Protein AF-A0AAU7BKB6-F1 (afdb_monomer)

Nearest PDB structures (foldseek):
  8odx-assembly1_A  TM=6.479E-01  e=1.362E+00  Homo sapiens
  2vl4-assembly1_A  TM=4.965E-01  e=1.289E+00  Bacteroides thetaiotaomicron VPI-5482
  2vqu-assembly2_B  TM=5.002E-01  e=1.289E+00  Bacteroides thetaiotaomicron
  2vqu-assembly1_A  TM=4.841E-01  e=2.789E+00  Bacteroides thetaiotaomicron
  2vqt-assembly1_A  TM=3.838E-01  e=2.789E+00  Bacteroides thetaiotaomicron

Structure (mmCIF, N/CA/C/O backbone):
data_AF-A0AAU7BKB6-F1
#
_entry.id   AF-A0AAU7BKB6-F1
#
loop_
_atom_site.group_PDB
_atom_site.id
_atom_site.type_symbol
_atom_site.label_atom_id
_atom_site.label_alt_id
_atom_site.label_comp_id
_atom_site.label_asym_id
_atom_site.label_entity_id
_atom_site.label_seq_id
_atom_site.pdbx_PDB_ins_code
_atom_site.Cartn_x
_atom_site.Cartn_y
_atom_site.Cartn_z
_atom_site.occupancy
_atom_site.B_iso_or_equiv
_atom_site.auth_seq_id
_atom_site.auth_comp_id
_atom_site.auth_asym_id
_atom_site.auth_atom_id
_atom_site.pdbx_PDB_model_num
ATOM 1 N N . MET A 1 1 ? -0.069 -11.311 -21.148 1.00 42.91 1 MET A N 1
ATOM 2 C CA . MET A 1 1 ? -0.598 -9.987 -20.763 1.00 42.91 1 MET A CA 1
ATOM 3 C C . MET A 1 1 ? -1.074 -10.130 -19.333 1.00 42.91 1 MET A C 1
ATOM 5 O O . MET A 1 1 ? -2.133 -10.698 -19.120 1.00 42.91 1 MET A O 1
ATOM 9 N N . GLY A 1 2 ? -0.198 -9.823 -18.374 1.00 49.84 2 GLY A N 1
ATOM 10 C CA . GLY A 1 2 ? -0.482 -10.027 -16.955 1.00 49.84 2 GLY A CA 1
ATOM 11 C C . GLY A 1 2 ? -1.508 -9.006 -16.496 1.00 49.84 2 GLY A C 1
ATOM 12 O O . GLY A 1 2 ? -1.258 -7.805 -16.593 1.00 49.84 2 GLY A O 1
ATOM 13 N N . ASP A 1 3 ? -2.663 -9.504 -16.077 1.00 66.00 3 ASP A N 1
ATOM 14 C CA . ASP A 1 3 ? -3.705 -8.704 -15.457 1.00 66.00 3 ASP A CA 1
ATOM 15 C C . ASP A 1 3 ? -3.159 -8.130 -14.136 1.00 66.00 3 ASP A C 1
ATOM 17 O O . ASP A 1 3 ? -2.262 -8.703 -13.520 1.00 66.00 3 ASP A O 1
ATOM 21 N N . GLN A 1 4 ? -3.614 -6.941 -13.776 1.00 71.31 4 GLN A N 1
ATOM 22 C CA . GLN A 1 4 ? -3.124 -6.091 -12.684 1.00 71.31 4 GLN A CA 1
ATOM 23 C C . GLN A 1 4 ? -2.618 -6.830 -11.418 1.00 71.31 4 GLN A C 1
ATOM 25 O O . GLN A 1 4 ? -3.254 -7.758 -10.925 1.00 71.31 4 GLN A O 1
ATOM 30 N N . ALA A 1 5 ? -1.519 -6.366 -10.810 1.00 75.31 5 ALA A N 1
ATOM 31 C CA . ALA A 1 5 ? -1.059 -6.894 -9.525 1.00 75.31 5 ALA A CA 1
ATOM 32 C C . ALA A 1 5 ? -1.867 -6.263 -8.378 1.00 75.31 5 ALA A C 1
ATOM 34 O O . ALA A 1 5 ? -1.784 -5.059 -8.130 1.00 75.31 5 ALA A O 1
ATOM 35 N N . THR A 1 6 ? -2.675 -7.068 -7.688 1.00 80.12 6 THR A N 1
ATOM 36 C CA . THR A 1 6 ? -3.497 -6.633 -6.550 1.00 80.12 6 THR A CA 1
ATOM 37 C C . THR A 1 6 ? -2.759 -6.836 -5.229 1.00 80.12 6 THR A C 1
ATOM 39 O O . THR A 1 6 ? -2.217 -7.909 -4.974 1.00 80.12 6 THR A O 1
ATOM 42 N N . PHE A 1 7 ? -2.788 -5.827 -4.358 1.00 80.94 7 PHE A N 1
ATOM 43 C CA . PHE A 1 7 ? -2.229 -5.910 -3.012 1.00 80.94 7 PHE A CA 1
ATOM 44 C C . PHE A 1 7 ? -3.341 -6.068 -1.987 1.00 80.94 7 PHE A C 1
ATOM 46 O O . PHE A 1 7 ? -4.242 -5.230 -1.869 1.00 80.94 7 PHE A O 1
ATOM 53 N N . THR A 1 8 ? -3.244 -7.141 -1.214 1.00 82.06 8 THR A N 1
ATOM 54 C CA . THR A 1 8 ? -4.166 -7.452 -0.128 1.00 82.06 8 THR A CA 1
ATOM 55 C C . THR A 1 8 ? -3.444 -7.421 1.207 1.00 82.06 8 THR A C 1
ATOM 57 O O . THR A 1 8 ? -2.341 -7.953 1.325 1.00 82.06 8 THR A O 1
ATOM 60 N N . LEU A 1 9 ? -4.090 -6.868 2.228 1.00 78.00 9 LEU A N 1
ATOM 61 C CA . LEU A 1 9 ? -3.651 -6.988 3.611 1.00 78.00 9 LEU A CA 1
ATOM 62 C C . LEU A 1 9 ? -4.525 -7.990 4.358 1.00 78.00 9 LEU A C 1
ATOM 64 O O . LEU A 1 9 ? -5.757 -7.947 4.296 1.00 78.00 9 LEU A O 1
ATOM 68 N N . ASN A 1 10 ? -3.858 -8.870 5.100 1.00 78.31 10 ASN A N 1
ATOM 69 C CA . ASN A 1 10 ? -4.493 -9.739 6.084 1.00 78.31 10 ASN A CA 1
ATOM 70 C C . ASN A 1 10 ? -4.971 -8.938 7.304 1.00 78.31 10 ASN A C 1
ATOM 72 O O . ASN A 1 10 ? -4.849 -7.719 7.354 1.00 78.31 10 ASN A O 1
ATOM 76 N N . ILE A 1 11 ? -5.552 -9.605 8.297 1.00 76.94 11 ILE A N 1
ATOM 77 C CA . ILE A 1 11 ? -5.862 -8.969 9.581 1.00 76.94 11 ILE A CA 1
ATOM 78 C C . ILE A 1 11 ? -4.567 -8.590 10.324 1.00 76.94 11 ILE A C 1
ATOM 80 O O . ILE A 1 11 ? -3.593 -9.342 10.295 1.00 76.94 11 ILE A O 1
ATOM 84 N N . TRP A 1 12 ? -4.555 -7.435 10.993 1.00 78.56 12 TRP A N 1
ATOM 85 C CA . TRP A 1 12 ? -3.451 -6.986 11.848 1.00 78.56 12 TRP A CA 1
ATOM 86 C C . TRP A 1 12 ? -3.962 -6.561 13.230 1.00 78.56 12 TRP A C 1
ATOM 88 O O . TRP A 1 12 ? -5.143 -6.222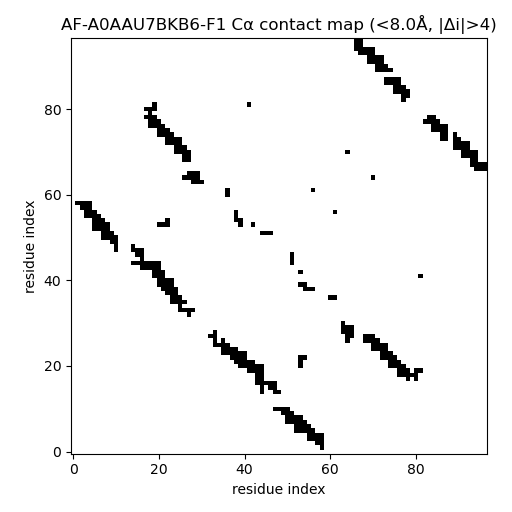 13.364 1.00 78.56 12 TRP A O 1
ATOM 98 N N . PRO A 1 13 ? -3.108 -6.586 14.272 1.00 69.44 13 PRO A N 1
ATOM 99 C CA . PRO A 1 13 ? -3.492 -6.132 15.603 1.00 69.44 13 PRO A CA 1
ATOM 100 C C . PRO A 1 13 ? -3.983 -4.685 15.576 1.00 69.44 13 PRO A C 1
ATOM 102 O O . PRO A 1 13 ? -3.390 -3.847 14.904 1.00 69.44 13 PRO A O 1
ATOM 105 N N . LEU A 1 14 ? -5.038 -4.398 16.343 1.00 74.44 14 LEU A N 1
ATOM 106 C CA . LEU A 1 14 ? -5.660 -3.072 16.439 1.00 74.44 14 LEU A CA 1
ATOM 107 C C . LEU A 1 14 ? -6.313 -2.574 15.142 1.00 74.44 14 LEU A C 1
ATOM 109 O O . LEU A 1 14 ? -6.598 -1.388 15.059 1.00 74.44 14 LEU A O 1
ATOM 113 N N . ARG A 1 15 ? -6.567 -3.425 14.140 1.00 80.50 15 ARG A N 1
ATOM 114 C CA . ARG A 1 15 ? -7.265 -3.014 12.914 1.00 80.50 15 ARG A CA 1
ATOM 115 C C . ARG A 1 15 ? -8.660 -2.470 13.223 1.00 80.50 15 ARG A C 1
ATOM 117 O O . ARG A 1 15 ? -9.487 -3.179 13.792 1.00 80.50 15 ARG A O 1
ATOM 124 N N . ASP A 1 16 ? -8.929 -1.252 12.770 1.00 81.56 16 ASP A N 1
ATOM 125 C CA . ASP A 1 16 ? -10.209 -0.571 12.972 1.00 81.56 16 ASP A CA 1
ATOM 126 C C . ASP A 1 16 ? -10.616 0.230 11.727 1.00 81.56 16 ASP A C 1
ATOM 128 O O . ASP A 1 16 ? -9.764 0.671 10.959 1.00 81.56 16 ASP A O 1
ATOM 132 N N . THR A 1 17 ? -11.919 0.428 11.518 1.00 85.44 17 THR A N 1
ATOM 133 C CA . THR A 1 17 ? -12.459 1.169 10.362 1.00 85.44 17 THR A CA 1
ATOM 134 C C . THR A 1 17 ? -12.179 2.673 10.400 1.00 85.44 17 THR A C 1
ATOM 136 O O . THR A 1 17 ? -12.329 3.352 9.389 1.00 85.44 17 THR A O 1
ATOM 139 N N . SER A 1 18 ? -11.759 3.207 11.549 1.00 84.12 18 SER A N 1
ATOM 140 C CA . SER A 1 18 ? -11.261 4.583 11.689 1.00 84.12 18 SER A CA 1
ATOM 141 C C . SER A 1 18 ? -9.850 4.788 11.122 1.00 84.12 18 SER A C 1
ATOM 143 O O . SER A 1 18 ? -9.366 5.919 11.060 1.00 84.12 18 SER A O 1
ATOM 145 N N . GLN A 1 19 ? -9.183 3.709 10.703 1.00 87.50 19 GLN A N 1
ATOM 146 C CA . GLN A 1 19 ? -7.811 3.743 10.214 1.00 87.50 19 GLN A CA 1
ATOM 147 C C . GLN A 1 19 ? -7.727 3.969 8.707 1.00 87.50 19 GLN A C 1
ATOM 149 O O . GLN A 1 19 ? -8.633 3.638 7.937 1.00 87.50 19 GLN A O 1
ATOM 154 N N . PHE A 1 20 ? -6.572 4.469 8.281 1.00 89.38 20 PHE A N 1
ATOM 155 C CA . PHE A 1 20 ? -6.217 4.622 6.874 1.00 89.38 20 PHE A CA 1
ATOM 156 C C . PHE A 1 20 ? -4.976 3.809 6.556 1.00 89.38 20 PHE A C 1
ATOM 158 O O . PHE A 1 20 ? -4.072 3.709 7.376 1.00 89.38 20 PHE A O 1
ATOM 165 N N . VAL A 1 21 ? -4.911 3.262 5.351 1.00 88.00 21 VAL A N 1
ATOM 166 C CA . VAL A 1 21 ? -3.766 2.508 4.849 1.00 88.00 21 VAL A CA 1
ATOM 167 C C . VAL A 1 21 ? -3.179 3.239 3.653 1.00 88.00 21 VAL A C 1
ATOM 169 O O . VAL A 1 21 ? -3.907 3.722 2.785 1.00 88.00 21 VAL A O 1
ATOM 172 N N . ARG A 1 22 ? -1.851 3.271 3.591 1.00 90.12 22 ARG A N 1
ATOM 173 C CA . ARG A 1 22 ? -1.082 3.690 2.420 1.00 90.12 22 ARG A CA 1
ATOM 174 C C . ARG A 1 22 ? -0.109 2.594 2.031 1.00 90.12 22 ARG A C 1
ATOM 176 O O . ARG A 1 22 ? 0.457 1.925 2.895 1.00 90.12 22 ARG A O 1
ATOM 183 N N . LEU A 1 23 ? 0.101 2.419 0.736 1.00 88.06 23 LEU A N 1
ATOM 184 C CA . LEU A 1 23 ? 1.007 1.409 0.210 1.00 88.06 23 LEU A CA 1
ATOM 185 C C . LEU A 1 23 ? 1.781 1.988 -0.956 1.00 88.06 23 LEU A C 1
ATOM 187 O O . LEU A 1 23 ? 1.201 2.389 -1.966 1.00 88.06 23 LEU A O 1
ATOM 191 N N . HIS A 1 24 ? 3.097 2.027 -0.803 1.00 89.12 24 HIS A N 1
ATOM 192 C CA . HIS A 1 24 ? 4.021 2.535 -1.801 1.00 89.12 24 HIS A CA 1
ATOM 193 C C . HIS A 1 24 ? 5.029 1.441 -2.153 1.00 89.12 24 HIS A C 1
ATOM 195 O O . HIS A 1 24 ? 5.447 0.669 -1.295 1.00 89.12 24 HIS A O 1
ATOM 201 N N . ILE A 1 25 ? 5.441 1.392 -3.411 1.00 86.50 25 ILE A N 1
ATOM 202 C CA . ILE A 1 25 ? 6.478 0.485 -3.895 1.00 86.50 25 ILE A CA 1
ATOM 203 C C . ILE A 1 25 ? 7.721 1.323 -4.144 1.00 86.50 25 ILE A C 1
ATOM 205 O O . ILE A 1 25 ? 7.660 2.324 -4.854 1.00 86.50 25 ILE A O 1
ATOM 209 N N . THR A 1 26 ? 8.842 0.930 -3.560 1.00 86.44 26 THR A N 1
ATOM 210 C CA . THR A 1 26 ? 10.147 1.540 -3.810 1.00 86.44 26 THR A CA 1
ATOM 211 C C . THR A 1 26 ? 11.111 0.498 -4.362 1.00 86.44 26 THR A C 1
ATOM 213 O O . THR A 1 26 ? 10.859 -0.702 -4.291 1.00 86.44 26 THR A O 1
ATOM 216 N N . GLY A 1 27 ? 12.205 0.945 -4.956 1.00 83.56 27 GLY A N 1
ATOM 217 C CA . GLY A 1 27 ? 13.203 0.071 -5.549 1.00 83.56 27 GLY A CA 1
ATOM 218 C C . GLY A 1 27 ? 14.054 0.814 -6.560 1.00 83.56 27 GLY A C 1
ATOM 219 O O . GLY A 1 27 ? 13.873 2.009 -6.796 1.00 83.56 27 GLY A O 1
ATOM 220 N N . LYS A 1 28 ? 14.978 0.089 -7.187 1.00 83.31 28 LYS A N 1
ATOM 221 C CA . LYS A 1 28 ? 15.854 0.662 -8.208 1.00 83.31 28 LYS A CA 1
ATOM 222 C C . LYS A 1 28 ? 15.046 1.029 -9.450 1.00 83.31 28 LYS A C 1
ATOM 224 O O . LYS A 1 28 ? 14.458 0.149 -10.078 1.00 83.31 28 LYS A O 1
ATOM 229 N N . ARG A 1 29 ? 15.023 2.311 -9.812 1.00 83.62 29 ARG A N 1
ATOM 230 C CA . ARG A 1 29 ? 14.329 2.798 -11.010 1.00 83.62 29 ARG A CA 1
ATOM 231 C C . ARG A 1 29 ? 15.259 2.896 -12.214 1.00 83.62 29 ARG A C 1
ATOM 233 O O . ARG A 1 29 ? 16.447 3.180 -12.077 1.00 83.62 29 ARG A O 1
ATOM 240 N N . ASN A 1 30 ? 14.697 2.700 -13.405 1.00 82.62 30 ASN A N 1
ATOM 241 C CA . ASN A 1 30 ? 15.413 2.810 -14.680 1.00 82.62 30 ASN A CA 1
ATOM 242 C C . ASN A 1 30 ? 15.782 4.258 -15.032 1.00 82.62 30 ASN A C 1
ATOM 244 O O . ASN A 1 30 ? 16.748 4.484 -15.754 1.00 82.62 30 ASN A O 1
ATOM 248 N N . ASP A 1 31 ? 15.023 5.230 -14.520 1.00 81.50 31 ASP A N 1
ATOM 249 C CA . ASP A 1 31 ? 15.250 6.668 -14.711 1.00 81.50 31 ASP A CA 1
ATOM 250 C C . ASP A 1 31 ? 16.308 7.253 -13.755 1.00 81.50 31 ASP A C 1
ATOM 252 O O . ASP A 1 31 ? 16.631 8.435 -13.848 1.00 81.50 31 ASP A O 1
ATOM 256 N N . GLY A 1 32 ? 16.859 6.436 -12.847 1.00 76.94 32 GLY A N 1
ATOM 257 C CA . GLY A 1 32 ? 17.807 6.874 -11.820 1.00 76.94 32 GLY A CA 1
ATOM 258 C C . GLY A 1 32 ? 17.176 7.688 -10.687 1.00 76.94 32 GLY A C 1
ATOM 259 O O . GLY A 1 32 ? 17.909 8.232 -9.867 1.00 76.94 32 GLY A O 1
ATOM 260 N N . GLY A 1 33 ? 15.845 7.796 -10.640 1.00 81.12 33 GLY A N 1
ATOM 261 C CA . GLY A 1 33 ? 15.137 8.421 -9.530 1.00 81.12 33 GLY A CA 1
ATOM 262 C C . GLY A 1 33 ? 14.922 7.470 -8.351 1.00 81.12 33 GLY A C 1
ATOM 263 O O . GLY A 1 33 ? 15.035 6.253 -8.479 1.00 81.12 33 GLY A O 1
ATOM 264 N N . ASP A 1 34 ? 14.494 8.044 -7.226 1.00 78.44 34 ASP A N 1
ATOM 265 C CA . ASP A 1 34 ? 14.132 7.313 -5.999 1.00 78.44 34 ASP A CA 1
ATOM 266 C C . ASP A 1 34 ? 12.643 7.480 -5.635 1.00 78.44 34 ASP A C 1
ATOM 268 O O . ASP A 1 34 ? 12.206 7.171 -4.526 1.00 78.44 34 ASP A O 1
ATOM 272 N N . ALA A 1 35 ? 11.838 8.013 -6.562 1.00 83.56 35 ALA A N 1
ATOM 273 C CA . ALA A 1 35 ? 10.425 8.279 -6.320 1.00 83.56 35 ALA A CA 1
ATOM 274 C C . ALA A 1 35 ? 9.624 6.964 -6.230 1.00 83.56 35 ALA A C 1
ATOM 276 O O . ALA A 1 35 ? 9.598 6.196 -7.202 1.00 83.56 35 ALA A O 1
ATOM 277 N N . PRO A 1 36 ? 8.926 6.693 -5.115 1.00 85.31 36 PRO A N 1
ATOM 278 C CA . PRO A 1 36 ? 8.150 5.473 -4.987 1.00 85.31 36 PRO A CA 1
ATOM 279 C C . PRO A 1 36 ? 6.899 5.511 -5.876 1.00 85.31 36 PRO A C 1
ATOM 281 O O . PRO A 1 36 ? 6.302 6.562 -6.111 1.00 85.31 36 PRO A O 1
ATOM 284 N N . VAL A 1 37 ? 6.469 4.342 -6.344 1.00 86.50 37 VAL A N 1
ATOM 285 C CA . VAL A 1 37 ? 5.179 4.164 -7.016 1.00 86.50 37 VAL A CA 1
ATOM 286 C C . VAL A 1 37 ? 4.095 4.051 -5.950 1.00 86.50 37 VAL A C 1
ATOM 288 O O . VAL A 1 37 ? 4.057 3.092 -5.180 1.00 86.50 37 VAL A O 1
ATOM 291 N N . VAL A 1 38 ? 3.212 5.043 -5.894 1.00 88.12 38 VAL A N 1
ATOM 292 C CA . VAL A 1 38 ? 2.080 5.063 -4.962 1.00 88.12 38 VAL A CA 1
ATOM 293 C C . VAL A 1 38 ? 0.993 4.124 -5.483 1.00 88.12 38 VAL A C 1
ATOM 295 O O . VAL A 1 38 ? 0.427 4.357 -6.548 1.00 88.12 38 VAL A O 1
ATOM 298 N N . VAL A 1 39 ? 0.697 3.060 -4.735 1.00 86.75 39 VAL A N 1
ATOM 299 C CA . VAL A 1 39 ? -0.443 2.169 -5.014 1.00 86.75 39 VAL A CA 1
ATOM 300 C C . VAL A 1 39 ? -1.707 2.736 -4.382 1.00 86.75 39 VAL A C 1
ATOM 302 O O . VAL A 1 39 ? -2.764 2.752 -5.004 1.00 86.75 39 VAL A O 1
ATOM 305 N N . THR A 1 40 ? -1.591 3.224 -3.147 1.00 86.56 40 THR A N 1
ATOM 306 C CA . THR A 1 40 ? -2.610 4.051 -2.504 1.00 86.56 40 THR A CA 1
ATOM 307 C C . THR A 1 40 ? -1.978 4.971 -1.470 1.00 86.56 40 THR A C 1
ATOM 309 O O . THR A 1 40 ? -1.010 4.593 -0.807 1.00 86.56 40 THR A O 1
ATOM 312 N N . ASP A 1 41 ? -2.546 6.163 -1.333 1.00 85.88 41 ASP A N 1
ATOM 313 C CA . ASP A 1 41 ? -2.076 7.204 -0.419 1.00 85.88 41 ASP A CA 1
ATOM 314 C C . ASP A 1 41 ? -2.879 7.240 0.895 1.00 85.88 41 ASP A C 1
ATOM 316 O O . ASP A 1 41 ? -2.331 7.528 1.954 1.00 85.88 41 ASP A O 1
ATOM 320 N N . ALA A 1 42 ? -4.177 6.911 0.858 1.00 85.44 42 ALA A N 1
ATOM 321 C CA . ALA A 1 42 ? -5.047 6.970 2.034 1.00 85.44 42 ALA A CA 1
ATOM 322 C C . ALA A 1 42 ? -6.355 6.178 1.850 1.00 85.44 42 ALA A C 1
ATOM 324 O O . ALA A 1 42 ? -7.450 6.748 1.907 1.00 85.44 42 ALA A O 1
ATOM 325 N N . THR A 1 43 ? -6.263 4.864 1.636 1.00 87.38 43 THR A N 1
ATOM 326 C CA . THR A 1 43 ? -7.454 4.005 1.561 1.00 87.38 43 THR A CA 1
ATOM 327 C C . THR A 1 43 ? -8.027 3.794 2.970 1.00 87.38 43 THR A C 1
ATOM 329 O O . THR A 1 43 ? -7.296 3.324 3.845 1.00 87.38 43 THR A O 1
ATOM 332 N N . PRO A 1 44 ? -9.312 4.102 3.225 1.00 86.88 44 PRO A N 1
ATOM 333 C CA . PRO A 1 44 ? -9.943 3.819 4.512 1.00 86.88 44 PRO A CA 1
ATOM 334 C C . PRO A 1 44 ? -10.106 2.311 4.718 1.00 86.88 44 PRO A C 1
ATOM 336 O O . PRO A 1 44 ? -10.452 1.582 3.785 1.00 86.88 44 PRO A O 1
ATOM 339 N N . VAL A 1 45 ? -9.892 1.839 5.946 1.00 85.25 45 VAL A N 1
ATOM 340 C CA . VAL A 1 45 ? -10.115 0.432 6.295 1.00 85.25 45 VAL A CA 1
ATOM 341 C C . VAL A 1 45 ? -11.613 0.134 6.258 1.00 85.25 45 VAL A C 1
ATOM 343 O O . VAL A 1 45 ? -12.388 0.670 7.042 1.00 85.25 45 VAL A O 1
ATOM 346 N N . THR A 1 46 ? -12.040 -0.740 5.346 1.00 81.31 46 THR A N 1
ATOM 347 C CA . THR A 1 46 ? -13.472 -1.017 5.116 1.00 81.31 46 THR A CA 1
ATOM 348 C C . THR A 1 46 ? -14.075 -2.008 6.107 1.00 81.31 46 THR A C 1
ATOM 350 O O . THR A 1 46 ? -15.290 -2.056 6.273 1.00 81.31 46 THR A O 1
ATOM 353 N N . SER A 1 47 ? -13.241 -2.817 6.759 1.00 81.19 47 SER A N 1
ATOM 354 C CA . SER A 1 47 ? -13.668 -3.836 7.719 1.00 81.19 47 SER A CA 1
ATOM 355 C C . SER A 1 47 ? -12.585 -4.061 8.767 1.00 81.19 47 SER A C 1
ATOM 357 O O . SER A 1 47 ? -11.401 -4.020 8.432 1.00 81.19 47 SER A O 1
ATOM 359 N N . ALA A 1 48 ? -12.975 -4.351 10.009 1.00 78.38 48 ALA A N 1
ATOM 360 C CA . ALA A 1 48 ? -12.055 -4.766 11.072 1.00 78.38 48 ALA A CA 1
ATOM 361 C C . ALA A 1 48 ? -11.608 -6.238 10.936 1.00 78.38 48 ALA A C 1
ATOM 363 O O . ALA A 1 48 ? -10.633 -6.661 11.553 1.00 78.38 48 ALA A O 1
ATOM 364 N N . THR A 1 49 ? -12.296 -7.026 10.104 1.00 77.06 49 THR A N 1
ATOM 365 C CA . THR A 1 49 ? -12.039 -8.458 9.901 1.00 77.06 49 THR A CA 1
ATOM 366 C C . THR A 1 49 ? -11.917 -8.813 8.416 1.00 77.06 49 THR A C 1
ATOM 368 O O . THR A 1 49 ? -12.372 -8.077 7.537 1.00 77.06 49 THR A O 1
ATOM 371 N N . GLY A 1 50 ? -11.287 -9.956 8.129 1.00 78.44 50 GLY A N 1
ATOM 372 C CA . GLY A 1 50 ? -11.113 -10.473 6.768 1.00 78.44 50 GLY A CA 1
ATOM 373 C C . GLY A 1 50 ? -9.928 -9.872 6.006 1.00 78.44 50 GLY A C 1
ATOM 374 O O . GLY A 1 50 ? -9.176 -9.043 6.521 1.00 78.44 50 GLY A O 1
ATOM 375 N N . ILE A 1 51 ? -9.750 -10.314 4.763 1.00 79.94 51 ILE A N 1
ATOM 376 C CA . ILE A 1 51 ? -8.710 -9.813 3.858 1.00 79.94 51 ILE A CA 1
ATOM 377 C C . ILE A 1 51 ? -9.237 -8.555 3.172 1.00 79.94 51 ILE A C 1
ATOM 379 O O . ILE A 1 51 ? -10.353 -8.557 2.657 1.00 79.94 51 ILE A O 1
ATOM 383 N N . MET A 1 52 ? -8.450 -7.481 3.173 1.00 80.88 52 MET A N 1
ATOM 384 C CA . MET A 1 52 ? -8.806 -6.236 2.497 1.00 80.88 52 MET A CA 1
ATOM 385 C C . MET A 1 52 ? -7.880 -5.980 1.318 1.00 80.88 52 MET A C 1
ATOM 387 O O . MET A 1 52 ? -6.659 -5.967 1.467 1.00 80.88 52 MET A O 1
ATOM 391 N N . THR A 1 53 ? -8.469 -5.702 0.159 1.00 83.56 53 THR A N 1
ATOM 392 C CA . THR A 1 53 ? -7.745 -5.144 -0.982 1.00 83.56 53 THR A CA 1
ATOM 393 C C . THR A 1 53 ? -7.410 -3.686 -0.699 1.00 83.56 53 THR A C 1
ATOM 395 O O . THR A 1 53 ? -8.299 -2.868 -0.474 1.00 83.56 53 THR A O 1
ATOM 398 N N . VAL A 1 54 ? -6.119 -3.368 -0.693 1.00 79.31 54 VAL A N 1
ATOM 399 C CA . VAL A 1 54 ? -5.609 -2.018 -0.416 1.00 79.31 54 VAL A CA 1
ATOM 400 C C . VAL A 1 54 ? -5.538 -1.185 -1.687 1.00 79.31 54 VAL A C 1
ATOM 402 O O . VAL A 1 54 ? -5.815 0.014 -1.669 1.00 79.31 54 VAL A O 1
ATOM 405 N N . GLY A 1 55 ? -5.178 -1.840 -2.786 1.00 82.50 55 GLY A N 1
ATOM 406 C CA . GLY A 1 55 ? -5.052 -1.233 -4.096 1.00 82.50 55 GLY A CA 1
ATOM 407 C C . GLY A 1 55 ? -4.428 -2.205 -5.084 1.00 82.50 55 GLY A C 1
ATOM 408 O O . GLY A 1 55 ? -4.214 -3.385 -4.792 1.00 82.50 55 GLY A O 1
ATOM 409 N N . SER A 1 56 ? -4.144 -1.702 -6.273 1.00 83.19 56 SER A N 1
ATOM 410 C CA . SER A 1 56 ? -3.703 -2.524 -7.387 1.00 83.19 56 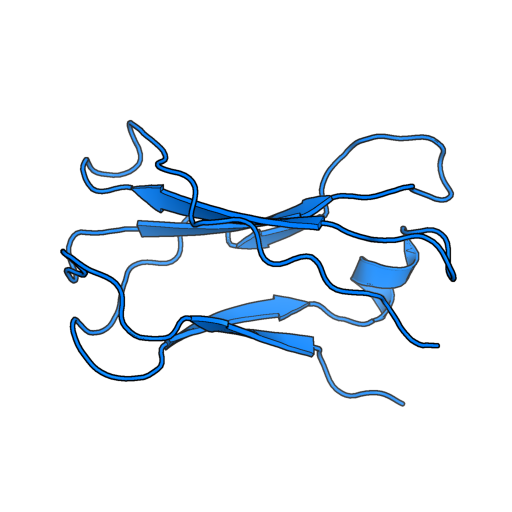SER A CA 1
ATOM 411 C C . SER A 1 56 ? -2.810 -1.711 -8.314 1.00 83.19 56 SER A C 1
ATOM 413 O O . SER A 1 56 ? -3.103 -0.554 -8.608 1.00 83.19 56 SER A O 1
ATOM 415 N N . VAL A 1 57 ? -1.722 -2.312 -8.787 1.00 83.19 57 VAL A N 1
ATOM 416 C CA . VAL A 1 57 ? -0.750 -1.671 -9.676 1.00 83.19 57 VAL A CA 1
ATOM 417 C C . VAL A 1 57 ? -0.752 -2.358 -11.033 1.00 83.19 57 VAL A C 1
ATOM 419 O O . VAL A 1 57 ? -0.850 -3.582 -11.138 1.00 83.19 57 VAL A O 1
ATOM 422 N N . THR A 1 58 ? -0.664 -1.573 -12.100 1.00 82.56 58 THR A N 1
ATOM 423 C CA . THR A 1 58 ? -0.535 -2.124 -13.449 1.00 82.56 58 THR A CA 1
ATOM 424 C C . THR A 1 58 ? 0.927 -2.480 -13.737 1.00 82.56 58 THR A C 1
ATOM 426 O O . THR A 1 58 ? 1.834 -1.826 -13.213 1.00 82.56 58 THR A O 1
ATOM 429 N N . PRO A 1 59 ? 1.196 -3.458 -14.619 1.00 78.25 59 PRO A N 1
ATOM 430 C CA . PRO A 1 59 ? 2.562 -3.763 -15.048 1.00 78.25 59 PRO A CA 1
ATOM 431 C C . PRO A 1 59 ? 3.300 -2.544 -15.620 1.00 78.25 59 PRO A C 1
ATOM 433 O O . PRO A 1 59 ? 4.500 -2.400 -15.420 1.00 78.25 59 PRO A O 1
ATOM 436 N N . ALA A 1 60 ? 2.579 -1.624 -16.272 1.00 79.00 60 ALA A N 1
ATOM 437 C CA . ALA A 1 60 ? 3.146 -0.379 -16.789 1.00 79.00 60 ALA A CA 1
ATOM 438 C C . ALA A 1 60 ? 3.703 0.523 -15.675 1.00 79.00 60 ALA A C 1
ATOM 440 O O . ALA A 1 60 ? 4.770 1.107 -15.840 1.00 79.00 60 ALA A O 1
ATOM 441 N N . ALA A 1 61 ? 3.022 0.599 -14.527 1.00 77.88 61 ALA A N 1
ATOM 442 C CA . ALA A 1 61 ? 3.499 1.359 -13.375 1.00 77.88 61 ALA A CA 1
ATOM 443 C C . ALA A 1 61 ? 4.700 0.687 -12.686 1.00 77.88 61 ALA A C 1
ATOM 445 O O . ALA A 1 61 ? 5.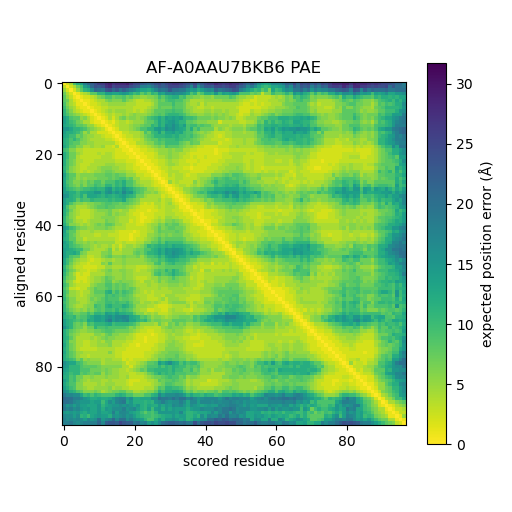544 1.386 -12.137 1.00 77.88 61 ALA A O 1
ATOM 446 N N . LEU A 1 62 ? 4.824 -0.644 -12.763 1.00 78.94 62 LEU A N 1
ATOM 447 C CA . LEU A 1 62 ? 6.018 -1.371 -12.308 1.00 78.94 62 LEU A CA 1
ATOM 448 C C . LEU A 1 62 ? 7.183 -1.305 -13.306 1.00 78.94 62 LEU A C 1
ATOM 450 O O . LEU A 1 62 ? 8.331 -1.457 -12.903 1.00 78.94 62 LEU A O 1
ATOM 454 N N . GLY A 1 63 ? 6.913 -1.024 -14.584 1.00 79.31 63 GLY A N 1
ATOM 455 C CA . GLY A 1 63 ? 7.927 -0.907 -15.639 1.00 79.31 63 GLY A CA 1
ATOM 456 C C . GLY A 1 63 ? 8.935 0.232 -15.439 1.00 79.31 63 GLY A C 1
ATOM 457 O O . GLY A 1 63 ? 9.952 0.286 -16.129 1.00 79.31 63 GLY A O 1
ATOM 458 N N . VAL A 1 64 ? 8.691 1.131 -14.480 1.00 82.94 64 VAL A N 1
ATOM 459 C CA . VAL A 1 64 ? 9.666 2.151 -14.063 1.00 82.94 64 VAL A CA 1
ATOM 460 C C . VAL A 1 64 ? 10.839 1.555 -13.280 1.00 82.94 64 VAL A C 1
ATOM 462 O O . VAL A 1 64 ? 11.906 2.166 -13.238 1.00 82.94 64 VAL A O 1
ATOM 465 N N . PHE A 1 65 ? 10.664 0.377 -12.674 1.00 84.00 65 PHE A N 1
ATOM 466 C CA . PHE A 1 65 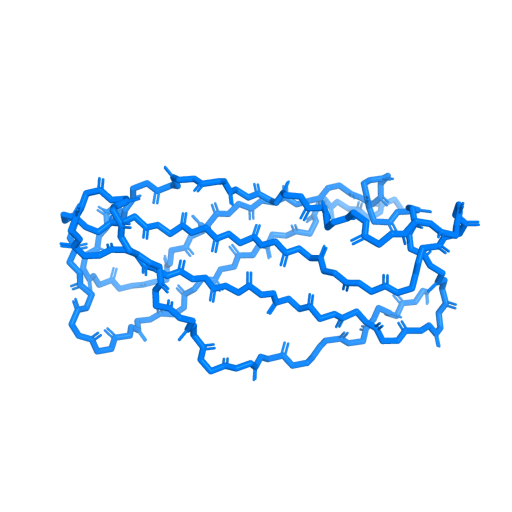? 11.698 -0.307 -11.906 1.00 84.00 65 PHE A CA 1
ATOM 467 C C . PHE A 1 65 ? 12.581 -1.186 -12.793 1.00 84.00 65 PHE A C 1
ATOM 469 O O . PHE A 1 65 ? 12.159 -1.709 -13.827 1.00 84.00 65 PHE A O 1
ATOM 476 N N . THR A 1 66 ? 13.837 -1.348 -12.389 1.00 79.50 66 THR A N 1
ATOM 477 C CA . THR A 1 66 ? 14.782 -2.225 -13.074 1.00 79.50 66 THR A CA 1
ATOM 478 C C . THR A 1 66 ? 14.438 -3.682 -12.793 1.00 79.50 66 THR A C 1
ATOM 480 O O . THR A 1 66 ? 14.363 -4.112 -11.643 1.00 79.50 66 THR A O 1
ATOM 483 N N . VAL A 1 67 ? 14.252 -4.458 -13.860 1.00 73.50 67 VAL A N 1
ATOM 484 C CA . VAL A 1 67 ? 13.997 -5.901 -13.776 1.00 73.50 67 VAL A CA 1
ATOM 485 C C . VAL A 1 67 ? 15.207 -6.603 -13.143 1.00 73.50 67 VAL A C 1
ATOM 487 O O . VAL A 1 67 ? 16.344 -6.161 -13.313 1.00 73.50 67 VAL A O 1
ATOM 490 N N . SER A 1 68 ? 14.966 -7.681 -12.392 1.00 71.19 68 SER A N 1
ATOM 491 C CA . SER A 1 68 ? 15.988 -8.436 -11.639 1.00 71.19 68 SER A CA 1
ATOM 492 C C . SER A 1 68 ? 16.617 -7.692 -10.453 1.00 71.19 68 SER A C 1
ATOM 494 O O . SER A 1 68 ? 17.580 -8.183 -9.865 1.00 71.19 68 SER A O 1
ATOM 496 N N . TYR A 1 69 ? 16.064 -6.541 -10.066 1.00 75.88 69 TYR A N 1
ATOM 497 C CA . TYR A 1 69 ? 16.339 -5.910 -8.779 1.00 75.88 69 TYR A CA 1
ATOM 498 C C . TYR A 1 69 ? 15.185 -6.150 -7.809 1.00 75.88 69 TYR A C 1
ATOM 500 O O . TYR A 1 69 ? 14.025 -6.280 -8.202 1.00 75.88 69 TYR A O 1
ATOM 508 N N . GLN A 1 70 ? 15.519 -6.220 -6.522 1.00 74.75 70 GLN A N 1
ATOM 509 C CA . GLN A 1 70 ? 14.516 -6.284 -5.471 1.00 74.75 70 GLN A CA 1
ATOM 510 C C . GLN A 1 70 ? 13.761 -4.952 -5.404 1.00 74.75 70 GLN A C 1
ATOM 512 O O . GLN A 1 70 ? 14.358 -3.878 -5.515 1.00 74.75 70 GLN A O 1
ATOM 517 N N . ILE A 1 71 ? 12.447 -5.049 -5.233 1.00 82.31 71 ILE A N 1
ATOM 518 C CA . ILE A 1 71 ? 11.581 -3.926 -4.894 1.00 82.31 71 ILE A CA 1
ATOM 519 C C . ILE A 1 71 ? 11.103 -4.121 -3.458 1.00 82.31 71 ILE A C 1
ATOM 521 O O . ILE A 1 71 ? 10.908 -5.247 -2.998 1.00 82.31 71 ILE A O 1
ATOM 525 N N . ASP A 1 72 ? 10.904 -3.024 -2.747 1.00 82.81 72 ASP A N 1
ATOM 526 C CA . ASP A 1 72 ? 10.376 -3.031 -1.393 1.00 82.81 72 ASP A CA 1
ATOM 527 C C . ASP A 1 72 ? 8.961 -2.464 -1.402 1.00 82.81 72 ASP A C 1
ATOM 529 O O . ASP A 1 72 ? 8.699 -1.368 -1.905 1.00 82.81 72 ASP A O 1
ATOM 533 N N . ILE A 1 73 ? 8.028 -3.225 -0.838 1.00 82.69 73 ILE A N 1
ATOM 534 C CA . ILE A 1 73 ? 6.650 -2.783 -0.661 1.00 82.69 73 ILE A CA 1
ATOM 535 C C . ILE A 1 73 ? 6.531 -2.217 0.747 1.00 82.69 73 ILE A C 1
ATOM 537 O O . ILE A 1 73 ? 6.571 -2.940 1.742 1.00 82.69 73 ILE A O 1
ATOM 541 N N . LEU A 1 74 ? 6.374 -0.902 0.817 1.00 85.19 74 LEU A N 1
ATOM 542 C CA . LEU A 1 74 ? 6.241 -0.156 2.052 1.00 85.19 74 LEU A CA 1
ATOM 543 C C . LEU A 1 74 ? 4.762 0.102 2.312 1.00 85.19 74 LEU A C 1
ATOM 545 O O . LEU A 1 74 ? 4.131 0.946 1.671 1.00 85.19 74 LEU A O 1
ATOM 549 N N . CYS A 1 75 ? 4.205 -0.639 3.262 1.00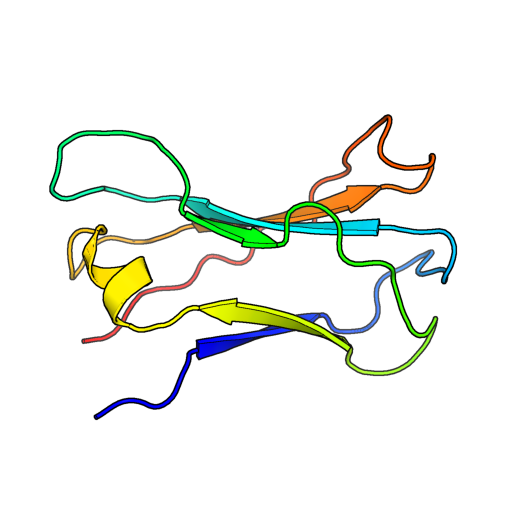 84.75 75 CYS A N 1
ATOM 550 C CA . CYS A 1 75 ? 2.843 -0.4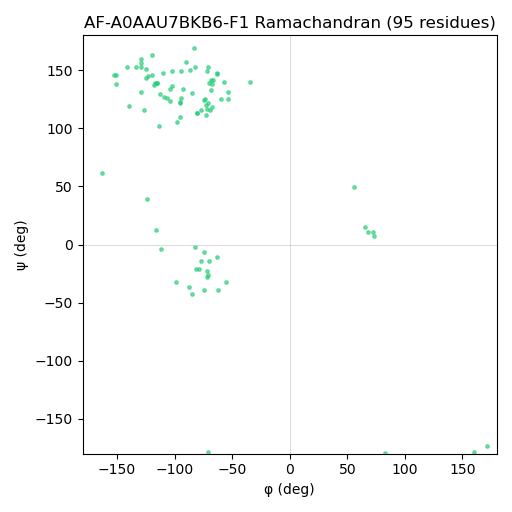38 3.723 1.00 84.75 75 CYS A CA 1
ATOM 551 C C . CYS A 1 75 ? 2.856 0.297 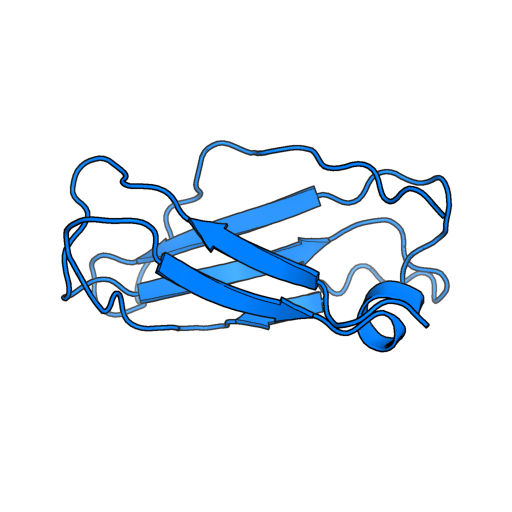5.061 1.00 84.75 75 CYS A C 1
ATOM 553 O O . CYS A 1 75 ? 3.627 -0.046 5.957 1.00 84.75 75 CYS A O 1
ATOM 555 N N . TYR A 1 76 ? 1.970 1.274 5.214 1.00 87.12 76 TYR A N 1
ATOM 556 C CA . TYR A 1 76 ? 1.783 2.000 6.462 1.00 87.12 76 TYR A CA 1
ATOM 557 C C . TYR A 1 76 ? 0.298 2.111 6.779 1.00 87.12 76 TYR A C 1
ATOM 559 O O . TYR A 1 76 ? -0.539 2.143 5.877 1.00 87.12 76 TYR A O 1
ATOM 567 N N . PHE A 1 77 ? -0.023 2.220 8.060 1.00 86.31 77 PHE A N 1
ATOM 568 C CA . PHE A 1 77 ? -1.362 2.551 8.519 1.00 86.31 77 PHE A CA 1
ATOM 569 C C . PHE A 1 77 ? -1.335 3.764 9.440 1.00 86.31 77 PHE A C 1
ATOM 571 O O . PHE A 1 77 ? -0.350 4.026 10.122 1.00 86.31 77 PHE A O 1
ATOM 578 N N . SER A 1 78 ? -2.424 4.512 9.446 1.00 86.88 78 SER A N 1
ATOM 579 C CA . SER A 1 78 ? -2.647 5.649 10.323 1.00 86.88 78 SER A CA 1
ATOM 580 C C . SER A 1 78 ? -3.851 5.370 11.207 1.00 86.88 78 SER A C 1
ATOM 582 O O . SER A 1 78 ? -4.870 4.867 10.731 1.00 86.88 78 SER A O 1
ATOM 584 N N . VAL A 1 79 ? -3.726 5.715 12.488 1.00 85.56 79 VAL A N 1
ATOM 585 C CA . VAL A 1 79 ? -4.778 5.572 13.509 1.00 85.56 79 VAL A CA 1
ATOM 586 C C . VAL A 1 79 ? -5.316 6.919 13.997 1.00 85.56 79 VAL A C 1
ATOM 588 O O . VAL A 1 79 ? -6.245 6.972 14.793 1.00 85.56 79 VAL A O 1
ATOM 591 N N . ASP A 1 80 ? -4.731 8.013 13.520 1.00 84.56 80 ASP A N 1
ATOM 592 C CA . ASP A 1 80 ? -4.942 9.384 13.977 1.00 84.56 80 ASP A CA 1
ATOM 593 C C . ASP A 1 80 ? -5.367 10.295 12.817 1.00 84.56 80 ASP A C 1
ATOM 595 O O . ASP A 1 80 ? -4.948 11.444 12.710 1.00 84.56 80 ASP A O 1
ATOM 599 N N . ASN A 1 81 ? -6.215 9.772 11.927 1.00 83.38 81 ASN A N 1
ATOM 600 C CA . ASN A 1 81 ? -6.743 10.501 10.773 1.00 83.38 81 ASN A CA 1
ATOM 601 C C . ASN A 1 81 ? -5.646 11.078 9.848 1.00 83.38 81 ASN A C 1
ATOM 603 O O . ASN A 1 81 ? -5.706 12.236 9.437 1.00 83.38 81 ASN A O 1
ATOM 607 N N . LYS A 1 82 ? -4.668 10.240 9.474 1.00 86.31 82 LYS A N 1
ATOM 608 C CA . LYS A 1 82 ? -3.564 10.534 8.534 1.00 86.31 82 LYS A CA 1
ATOM 609 C C . LYS A 1 82 ? -2.487 11.478 9.086 1.00 86.31 82 LYS A C 1
ATOM 611 O O . LYS A 1 82 ? -1.639 11.925 8.313 1.00 86.31 82 LYS A O 1
ATOM 616 N N . LEU A 1 83 ? -2.500 11.776 10.389 1.00 83.75 83 LEU A N 1
ATOM 617 C CA . LEU A 1 83 ? -1.494 12.633 11.027 1.00 83.75 83 LEU A CA 1
ATOM 618 C C . LEU A 1 83 ? -0.151 11.907 11.199 1.00 83.75 83 LEU A C 1
ATOM 620 O O . LEU A 1 83 ? 0.900 12.499 10.955 1.00 83.75 83 LEU A O 1
ATOM 624 N N . SER A 1 84 ? -0.175 10.623 11.552 1.00 85.50 84 SER A N 1
ATOM 625 C CA . SER A 1 84 ? 1.000 9.761 11.650 1.00 85.50 84 SER A CA 1
ATOM 626 C C . SER A 1 84 ? 0.807 8.453 10.892 1.00 85.50 84 SER A C 1
ATOM 628 O O . SER A 1 84 ? -0.307 7.969 10.683 1.00 85.50 84 SER A O 1
ATOM 630 N N . TRP A 1 85 ? 1.928 7.886 10.449 1.00 87.19 85 TRP A N 1
ATOM 631 C CA . TRP A 1 85 ? 1.965 6.674 9.642 1.00 87.19 85 TRP A CA 1
ATOM 632 C C . TRP A 1 85 ? 2.887 5.653 10.296 1.00 87.19 85 TRP A C 1
ATOM 634 O O . TRP A 1 85 ? 4.093 5.867 10.412 1.00 87.19 85 TRP A O 1
ATOM 644 N N . ILE A 1 86 ? 2.304 4.537 10.711 1.00 84.56 86 ILE A N 1
ATOM 645 C CA . ILE A 1 86 ? 2.982 3.423 11.361 1.00 84.56 86 ILE A CA 1
ATOM 646 C C . ILE A 1 86 ? 3.320 2.389 10.280 1.00 84.56 86 ILE A C 1
ATOM 648 O O . ILE A 1 86 ? 2.412 1.941 9.574 1.00 84.56 86 ILE A O 1
ATOM 652 N N . PRO A 1 87 ? 4.598 2.013 10.101 1.00 83.69 87 PRO A N 1
ATOM 653 C CA . PRO A 1 87 ? 4.980 1.013 9.112 1.00 83.69 87 PRO A CA 1
ATOM 654 C C . PRO A 1 87 ? 4.498 -0.381 9.526 1.00 83.69 87 PRO A C 1
ATOM 656 O O . PRO A 1 87 ? 4.620 -0.779 10.686 1.00 83.69 87 PRO A O 1
ATOM 659 N N . PHE A 1 88 ? 3.994 -1.150 8.563 1.00 77.31 88 PHE A N 1
ATOM 660 C CA . PHE A 1 88 ? 3.848 -2.594 8.723 1.00 77.31 88 PHE A CA 1
ATOM 661 C C . PHE A 1 88 ? 5.227 -3.269 8.708 1.00 77.31 88 PHE A C 1
ATOM 663 O O . PHE A 1 88 ? 6.155 -2.747 8.081 1.00 77.31 88 PHE A O 1
ATOM 670 N N . PRO A 1 89 ? 5.387 -4.437 9.360 1.00 67.25 89 PRO A N 1
ATOM 671 C CA . PRO A 1 89 ? 6.600 -5.232 9.210 1.00 67.25 89 PRO A CA 1
ATOM 672 C C . PRO A 1 89 ? 6.864 -5.496 7.719 1.00 67.25 89 PRO A C 1
ATOM 674 O O . PRO A 1 89 ? 5.978 -5.958 6.999 1.00 67.25 89 PRO A O 1
ATOM 677 N N . HIS A 1 90 ? 8.069 -5.141 7.262 1.00 56.22 90 HIS A N 1
ATOM 678 C CA . HIS A 1 90 ? 8.490 -5.226 5.862 1.00 56.22 90 HIS A CA 1
ATOM 679 C C . HIS A 1 90 ? 8.270 -6.632 5.290 1.00 56.22 90 HIS A C 1
ATOM 681 O O . HIS A 1 90 ? 8.721 -7.620 5.870 1.00 56.22 90 HIS A O 1
ATOM 687 N N . VAL A 1 91 ? 7.654 -6.705 4.109 1.00 56.12 91 VAL A N 1
ATOM 688 C CA . VAL A 1 91 ? 7.569 -7.930 3.308 1.00 56.12 91 VAL A CA 1
ATOM 689 C C . VAL A 1 91 ? 8.389 -7.703 2.033 1.00 56.12 91 VAL A C 1
ATOM 691 O O . VAL A 1 91 ? 7.919 -6.993 1.142 1.00 56.12 91 VAL A O 1
ATOM 694 N N . PRO A 1 92 ? 9.623 -8.234 1.934 1.00 52.50 92 PRO A N 1
ATOM 695 C CA . PRO A 1 92 ? 10.411 -8.132 0.711 1.00 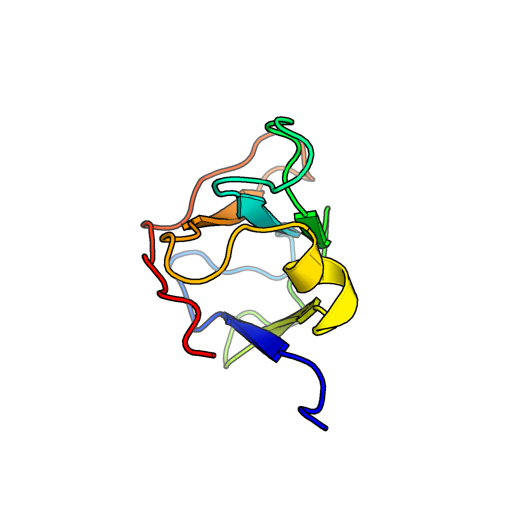52.50 92 PRO A CA 1
ATOM 696 C C . PRO A 1 92 ? 9.764 -8.980 -0.390 1.00 52.50 92 PRO A C 1
ATOM 698 O O . PRO A 1 92 ? 9.405 -10.135 -0.154 1.00 52.50 92 PRO A O 1
ATOM 701 N N . VAL A 1 93 ? 9.609 -8.419 -1.593 1.00 51.78 93 VAL A N 1
ATOM 702 C CA . VAL A 1 93 ? 9.024 -9.125 -2.744 1.00 51.78 93 VAL A CA 1
ATOM 703 C C . VAL A 1 93 ? 9.948 -8.988 -3.949 1.00 51.78 93 VAL A C 1
ATOM 705 O O . VAL A 1 93 ? 10.411 -7.903 -4.288 1.00 51.78 93 VAL A O 1
ATOM 708 N N . THR A 1 94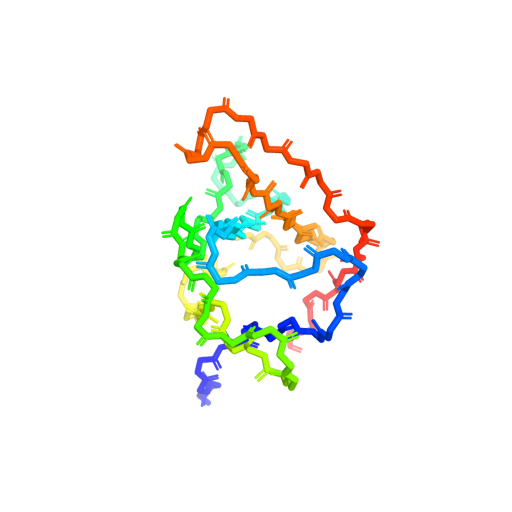 ? 10.232 -10.105 -4.615 1.00 48.84 94 THR A N 1
ATOM 709 C CA . THR A 1 94 ? 11.035 -10.118 -5.842 1.00 48.84 94 THR A CA 1
ATOM 710 C C . THR A 1 94 ? 10.113 -10.070 -7.054 1.00 48.84 94 THR A C 1
ATOM 712 O O . THR A 1 94 ? 9.224 -10.910 -7.190 1.00 48.84 94 THR A O 1
ATOM 715 N N . LEU A 1 95 ? 10.329 -9.101 -7.948 1.00 46.16 95 LEU A N 1
ATOM 716 C CA . LEU A 1 95 ? 9.642 -9.062 -9.236 1.00 46.16 95 LEU A CA 1
ATOM 717 C C . LEU A 1 95 ? 10.226 -10.156 -10.141 1.00 46.16 95 LEU A C 1
ATOM 719 O O . LEU A 1 95 ? 11.385 -10.070 -10.545 1.00 46.16 95 LEU A O 1
ATOM 723 N N . VAL A 1 96 ? 9.430 -11.180 -10.442 1.00 45.69 96 VAL A N 1
ATOM 724 C CA . VAL A 1 96 ? 9.786 -12.231 -11.407 1.00 45.69 96 VAL A CA 1
ATOM 725 C C . VAL A 1 96 ? 9.196 -11.853 -12.765 1.00 45.69 96 VAL A C 1
ATOM 727 O O . VAL A 1 96 ? 7.993 -11.604 -12.858 1.00 45.69 96 VAL A O 1
ATOM 730 N N . GLY A 1 97 ? 10.067 -11.728 -13.771 1.00 39.28 97 GLY A N 1
ATOM 731 C CA . GLY A 1 97 ? 9.716 -11.414 -15.161 1.00 39.28 97 GLY A CA 1
ATOM 732 C C . GLY A 1 97 ? 9.401 -12.647 -15.993 1.00 39.28 97 GLY A C 1
ATOM 733 O O . GLY A 1 97 ? 9.882 -13.742 -15.625 1.00 39.28 97 GLY A O 1
#

Organism: NCBI:txid3144665

Secondary structure (DSSP, 8-state):
----EEEEE---TT--TT-EEEEEEEE-BTTS----EEEEEEEE---SSS-EEEEEE-HHHHTTBPTTSEEEEEEEEESSTTS--EEPPPEEEE---

Foldseek 3Di:
DDDWAWDKDAADPPQDQLKWKWKWKFWAFPVRDGDTQTQDDTHGDPDNHDMDTNGIGDVVSVNRHDAPTKMWIWMWMDNPNNPDTHTDDTDTDHDDD

Solvent-accessible surface area (backbone atoms only — not comparable to full-atom values): 5789 Å² total; per-residue (Å²): 134,78,74,62,53,72,44,68,43,68,72,59,92,89,52,42,54,77,21,31,34,27,34,33,38,39,52,57,32,70,84,72,51,81,78,56,48,73,48,30,82,67,40,66,36,89,55,61,64,63,75,42,79,64,39,58,42,46,63,75,70,55,62,49,41,42,84,85,46,65,34,42,49,49,43,28,38,12,82,61,80,74,74,48,73,47,71,55,86,79,56,84,47,74,64,81,131

Radius of gyration: 14.0 Å; Cα contacts (8 Å, |Δi|>4): 204; chains: 1; bounding box: 32×25×37 Å

Sequence (97 aa):
MGDQATFTLNIWPLRDTSQFVRLHITGKRNDGGDAPVVVTDATPVTSATGIMTVGSVTPAALGVFTVSYQIDILCYFSVDNKLSWIPFPHVPVTLVG

pLDDT: mean 78.45, std 11.17, range [39.28, 90.12]

Mean predicted aligned error: 7.49 Å